Protein AF-A0A192D5G6-F1 (afdb_monomer)

Radius of gyration: 23.07 Å; Cα contacts (8 Å, |Δi|>4): 62; chains: 1; bounding box: 49×74×47 Å

Organism: NCBI:txid1112

Secondary structure (DSSP, 8-state):
--------------------PPPPPHHHHHHHHHHHHHHTTT-SSHHHHHHHHHHHHHHHHHHHHHHSS-HHHHHHHHHTT--HHHHHHHHHHHHHHHHHHHHHHHHHHHHHHHTT-

Sequence (117 aa):
MRRALCLAASAGLLAVHPAAASAATAGENLDCAMWAAYRINDAQDDAERNALMIAMALFVGLYEGQTGKNVDEAMVARARELDESQFDVLEEPCSARLDSFADRLEALGRRLGASGH

pLDDT: mean 88.8, std 16.15, range [47.75, 98.69]

Structure (mmCIF, N/CA/C/O backbone):
data_AF-A0A192D5G6-F1
#
_entry.id   AF-A0A192D5G6-F1
#
loop_
_atom_site.group_PDB
_atom_site.id
_atom_site.type_symbol
_atom_site.label_atom_id
_atom_sit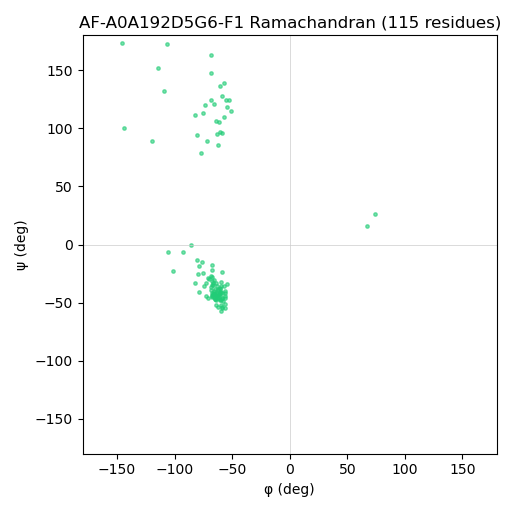e.label_alt_id
_atom_site.label_comp_id
_atom_site.label_asym_id
_atom_site.label_entity_id
_atom_site.label_seq_id
_atom_site.pdbx_PDB_ins_code
_atom_site.Cartn_x
_atom_site.Cartn_y
_atom_site.Cartn_z
_atom_site.occupancy
_atom_site.B_iso_or_equiv
_atom_site.auth_seq_id
_atom_site.auth_comp_id
_atom_site.auth_asym_id
_atom_site.auth_atom_id
_atom_site.pdbx_PDB_model_num
ATOM 1 N N . MET A 1 1 ? 28.024 62.211 29.136 1.00 48.97 1 MET A N 1
ATOM 2 C CA . MET A 1 1 ? 26.724 61.594 28.789 1.00 48.97 1 MET A CA 1
ATOM 3 C C . MET A 1 1 ? 26.801 61.003 27.387 1.00 48.97 1 MET A C 1
ATOM 5 O O . MET A 1 1 ? 26.776 61.760 26.430 1.00 48.97 1 MET A O 1
ATOM 9 N N . ARG A 1 2 ? 26.923 59.679 27.245 1.00 47.75 2 ARG A N 1
ATOM 10 C CA . ARG A 1 2 ? 26.704 58.971 25.972 1.00 47.75 2 ARG A CA 1
ATOM 11 C C . ARG A 1 2 ? 26.059 57.625 26.297 1.00 47.75 2 ARG A C 1
ATOM 13 O O . ARG A 1 2 ? 26.723 56.721 26.786 1.00 47.75 2 ARG A O 1
ATOM 20 N N . ARG A 1 3 ? 24.736 57.563 26.127 1.00 57.12 3 ARG A N 1
ATOM 21 C CA . ARG A 1 3 ? 23.925 56.347 26.246 1.00 57.12 3 ARG A CA 1
ATOM 22 C C . ARG A 1 3 ? 24.174 55.509 24.991 1.00 57.12 3 ARG A C 1
ATOM 24 O O . ARG A 1 3 ? 23.820 55.951 23.904 1.00 57.12 3 ARG A O 1
ATOM 31 N N . ALA A 1 4 ? 24.807 54.349 25.135 1.00 55.03 4 ALA A N 1
ATOM 32 C CA . ALA A 1 4 ? 24.870 53.349 24.076 1.00 55.03 4 ALA A CA 1
ATOM 33 C C . ALA A 1 4 ? 23.566 52.539 24.119 1.00 55.03 4 ALA A C 1
ATOM 35 O O . ALA A 1 4 ? 23.287 51.859 25.104 1.00 55.03 4 ALA A O 1
ATOM 36 N N . LEU A 1 5 ? 22.737 52.701 23.087 1.00 60.28 5 LEU A N 1
ATOM 37 C CA . LEU A 1 5 ? 21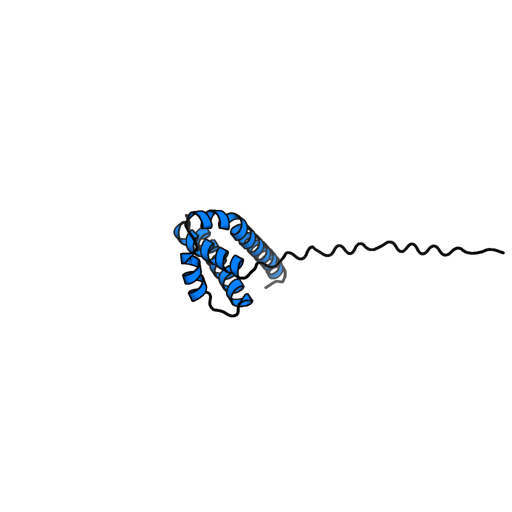.496 51.958 22.896 1.00 60.28 5 LEU A CA 1
ATOM 38 C C . LEU A 1 5 ? 21.825 50.523 22.466 1.00 60.28 5 LEU A C 1
ATOM 40 O O . LEU A 1 5 ? 22.436 50.309 21.420 1.00 60.28 5 LEU A O 1
ATOM 44 N N . CYS A 1 6 ? 21.383 49.554 23.263 1.00 53.94 6 CYS A N 1
ATOM 45 C CA . CYS A 1 6 ? 21.268 48.155 22.874 1.00 53.94 6 CYS A CA 1
ATOM 46 C C . CYS A 1 6 ? 20.203 48.010 21.777 1.00 53.94 6 CYS A C 1
ATOM 48 O O . CYS A 1 6 ? 19.035 48.310 22.012 1.00 53.94 6 CYS A O 1
ATOM 50 N N . LEU A 1 7 ? 20.585 47.498 20.608 1.00 54.38 7 LEU A N 1
ATOM 51 C CA . LEU A 1 7 ? 19.659 46.964 19.608 1.00 54.38 7 LEU A CA 1
ATOM 52 C C . LEU A 1 7 ? 20.015 45.493 19.382 1.00 54.38 7 LEU A C 1
ATOM 54 O O . LEU A 1 7 ? 20.844 45.151 18.544 1.00 54.38 7 LEU A O 1
ATOM 58 N N . ALA A 1 8 ? 19.405 44.625 20.188 1.00 56.34 8 ALA A N 1
ATOM 59 C CA . ALA A 1 8 ? 19.401 43.188 19.964 1.00 56.34 8 ALA A CA 1
ATOM 60 C C . ALA A 1 8 ? 18.322 42.870 18.919 1.00 56.34 8 ALA A C 1
ATOM 62 O O . ALA A 1 8 ? 17.143 42.724 19.244 1.00 56.34 8 ALA A O 1
ATOM 63 N N . ALA A 1 9 ? 18.723 42.801 17.650 1.00 55.28 9 ALA A N 1
ATOM 64 C CA . ALA A 1 9 ? 17.885 42.290 16.575 1.00 55.28 9 ALA A CA 1
ATOM 65 C C . ALA A 1 9 ? 17.751 40.767 16.735 1.00 55.28 9 ALA A C 1
ATOM 67 O O . ALA A 1 9 ? 18.551 39.993 16.217 1.00 55.28 9 ALA A O 1
ATOM 68 N N . SER A 1 10 ? 16.744 40.343 17.496 1.00 55.62 10 SER A N 1
ATOM 69 C CA . SER A 1 10 ? 16.333 38.941 17.581 1.00 55.62 10 SER A CA 1
ATOM 70 C C . SER A 1 10 ? 15.536 38.614 16.319 1.00 55.62 10 SER A C 1
ATOM 72 O O . SER A 1 10 ? 14.308 38.660 16.315 1.00 55.62 10 SER A O 1
ATOM 74 N N . ALA A 1 11 ? 16.242 38.381 15.212 1.00 59.44 11 ALA A N 1
ATOM 75 C CA . ALA A 1 11 ? 15.644 37.865 13.991 1.00 59.44 11 ALA A CA 1
ATOM 76 C C . ALA A 1 11 ? 15.108 36.459 14.289 1.00 59.44 11 ALA A C 1
ATOM 78 O O . ALA A 1 11 ? 15.874 35.518 14.492 1.00 59.44 11 ALA A O 1
ATOM 79 N N . GLY A 1 12 ? 13.783 36.354 14.391 1.00 53.06 12 GLY A N 1
ATOM 80 C CA . GLY A 1 12 ? 13.086 35.096 14.598 1.00 53.06 12 GLY A CA 1
ATOM 81 C C . GLY A 1 12 ? 13.433 34.118 13.484 1.00 53.06 12 GLY A C 1
ATOM 82 O O . GLY A 1 12 ? 13.010 34.287 12.342 1.00 53.06 12 GLY A O 1
ATOM 83 N N . LEU A 1 13 ? 14.201 33.088 13.834 1.00 55.84 13 LEU A N 1
ATOM 84 C CA . LEU A 1 13 ? 14.277 31.854 13.071 1.00 55.84 13 LEU A CA 1
ATOM 85 C C . LEU A 1 13 ? 12.867 31.261 13.045 1.00 55.84 13 LEU A C 1
ATOM 87 O O . LEU A 1 13 ? 12.433 30.609 13.994 1.00 55.84 13 LEU A O 1
ATOM 91 N N . LEU A 1 14 ? 12.137 31.525 11.964 1.00 55.47 14 LEU A N 1
ATOM 92 C CA . LEU A 1 14 ? 10.996 30.717 11.564 1.00 55.47 14 LEU A CA 1
ATOM 93 C C . LEU A 1 14 ? 11.535 29.302 11.360 1.00 55.47 14 LEU A C 1
ATOM 95 O O . LEU A 1 14 ? 12.124 28.987 10.328 1.00 55.47 14 LEU A O 1
ATOM 99 N N . ALA A 1 15 ? 11.408 28.475 12.393 1.00 57.19 15 ALA A N 1
ATOM 100 C CA . ALA A 1 15 ? 11.686 27.058 12.317 1.00 57.19 15 ALA A CA 1
ATOM 101 C C . ALA A 1 15 ? 10.684 26.455 11.329 1.00 57.19 15 ALA A C 1
ATOM 103 O O . ALA A 1 15 ? 9.545 26.156 11.692 1.00 57.19 15 ALA A O 1
ATOM 104 N N . VAL A 1 16 ? 11.112 26.330 10.072 1.00 59.16 16 VAL A N 1
ATOM 105 C CA . VAL A 1 16 ? 10.454 25.528 9.043 1.00 59.16 16 VAL A CA 1
ATOM 106 C C . VAL A 1 16 ? 10.505 24.088 9.539 1.00 59.16 16 VAL A C 1
ATOM 108 O O . VAL A 1 16 ? 11.447 23.349 9.268 1.00 59.16 16 VAL A O 1
ATOM 111 N N . HIS A 1 17 ? 9.528 23.712 10.359 1.00 55.75 17 HIS A N 1
ATOM 112 C CA . HIS A 1 17 ? 9.300 22.314 10.660 1.00 55.75 17 HIS A CA 1
ATOM 113 C C . HIS A 1 17 ? 8.787 21.702 9.359 1.00 55.75 17 HIS A C 1
ATOM 115 O O . HIS A 1 17 ? 7.816 22.231 8.806 1.00 55.75 17 HIS A O 1
ATOM 121 N N . PRO A 1 18 ? 9.423 20.642 8.829 1.00 61.12 18 PRO A N 1
ATOM 122 C CA . PRO A 1 18 ? 8.801 19.888 7.756 1.00 61.12 18 PRO A CA 1
ATOM 123 C C . PRO A 1 18 ? 7.411 19.503 8.257 1.00 61.12 18 PRO A C 1
ATOM 125 O O . PRO A 1 18 ? 7.286 18.967 9.361 1.00 61.12 18 PRO A O 1
ATOM 128 N N . ALA A 1 19 ? 6.373 19.869 7.502 1.00 55.69 19 ALA A N 1
ATOM 129 C CA . ALA A 1 19 ? 5.017 19.452 7.810 1.00 55.69 19 ALA A CA 1
ATOM 130 C C . ALA A 1 19 ? 5.065 17.936 7.996 1.00 55.69 19 ALA A C 1
ATOM 132 O O . ALA A 1 19 ? 5.457 17.213 7.079 1.00 55.69 19 ALA A O 1
ATOM 133 N N . ALA A 1 20 ? 4.785 17.472 9.214 1.00 57.06 20 ALA A N 1
ATOM 134 C CA . ALA A 1 20 ? 4.757 16.053 9.497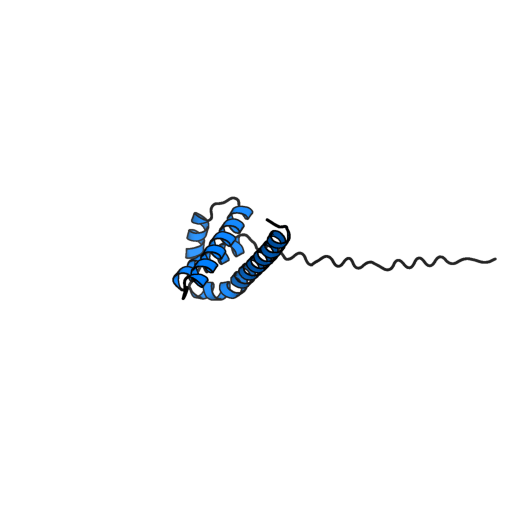 1.00 57.06 20 ALA A CA 1
ATOM 135 C C . ALA A 1 20 ? 3.661 15.469 8.608 1.00 57.06 20 ALA A C 1
ATOM 137 O O . ALA A 1 20 ? 2.479 15.721 8.842 1.00 57.06 20 ALA A O 1
ATOM 138 N N . ALA A 1 21 ? 4.052 14.769 7.542 1.00 65.44 21 ALA A N 1
ATOM 139 C CA . ALA A 1 21 ? 3.111 14.010 6.743 1.00 65.44 21 ALA A CA 1
ATOM 140 C C . ALA A 1 21 ? 2.386 13.076 7.714 1.00 65.44 21 ALA A C 1
ATOM 142 O O . ALA A 1 21 ? 3.036 12.288 8.408 1.00 65.44 21 ALA A O 1
ATOM 143 N N . SER A 1 22 ? 1.065 13.233 7.836 1.00 75.06 22 SER A N 1
ATOM 144 C CA . SER A 1 22 ? 0.273 12.352 8.687 1.00 75.06 22 SER A CA 1
ATOM 145 C C . SER A 1 22 ? 0.527 10.926 8.226 1.00 75.06 22 SER A C 1
ATOM 147 O O . SER A 1 22 ? 0.368 10.620 7.043 1.00 75.06 22 SER A O 1
ATOM 149 N N . ALA A 1 23 ? 0.962 10.063 9.142 1.00 85.88 23 ALA A N 1
ATOM 150 C CA . ALA A 1 23 ? 1.081 8.651 8.833 1.00 85.88 23 ALA A CA 1
ATOM 151 C C . ALA A 1 23 ? -0.307 8.122 8.448 1.00 85.88 23 ALA A C 1
ATOM 153 O O . ALA A 1 23 ? -1.295 8.457 9.105 1.00 85.88 23 ALA A O 1
ATOM 154 N N . ALA A 1 24 ? -0.369 7.310 7.391 1.00 94.88 24 ALA A N 1
ATOM 155 C CA . ALA A 1 24 ? -1.600 6.632 7.009 1.00 94.88 24 ALA A CA 1
ATOM 156 C C . ALA A 1 24 ? -2.107 5.777 8.178 1.00 94.88 24 ALA A C 1
ATOM 158 O O . ALA A 1 24 ? -1.326 5.125 8.882 1.00 94.88 24 ALA A O 1
ATOM 159 N N . THR A 1 25 ? -3.414 5.795 8.376 1.00 97.62 25 THR A N 1
ATOM 160 C CA . THR A 1 25 ? -4.133 5.001 9.363 1.00 97.62 25 THR A CA 1
ATOM 161 C C . THR A 1 25 ? -4.108 3.516 9.007 1.00 97.62 25 THR A C 1
ATOM 163 O O . THR A 1 25 ? -3.885 3.122 7.860 1.00 97.62 25 THR A O 1
ATOM 166 N N . ALA A 1 26 ? -4.412 2.669 9.991 1.00 97.75 26 ALA A N 1
ATOM 167 C CA . ALA A 1 26 ? -4.544 1.236 9.757 1.00 97.75 26 ALA A CA 1
ATOM 168 C C . ALA A 1 26 ? -5.651 0.928 8.736 1.00 97.75 26 ALA 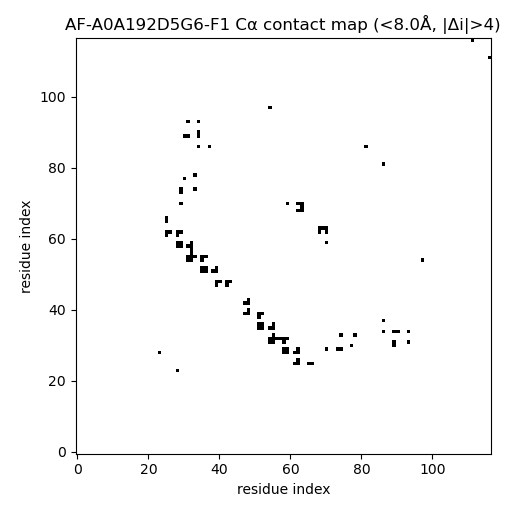A C 1
ATOM 170 O O . ALA A 1 26 ? -5.467 0.058 7.895 1.00 97.75 26 ALA A O 1
ATOM 171 N N . GLY A 1 27 ? -6.765 1.669 8.763 1.00 98.00 27 GLY A N 1
ATOM 172 C CA . GLY A 1 27 ? -7.841 1.521 7.777 1.00 98.00 27 GLY A CA 1
ATOM 173 C C . GLY A 1 27 ? -7.360 1.797 6.352 1.00 98.00 27 GLY A C 1
ATOM 174 O O . GLY A 1 27 ? -7.563 0.971 5.474 1.00 98.00 27 GLY A O 1
ATOM 175 N N . GLU A 1 28 ? -6.617 2.886 6.143 1.00 98.12 28 GLU A N 1
ATOM 176 C CA . GLU A 1 28 ? -6.043 3.218 4.828 1.00 98.12 28 GLU A CA 1
ATOM 177 C C . GLU A 1 28 ? -4.985 2.200 4.371 1.00 98.12 28 GLU A C 1
ATOM 179 O O . GLU A 1 28 ? -4.809 1.970 3.177 1.00 98.12 28 GLU A O 1
ATOM 184 N N . AS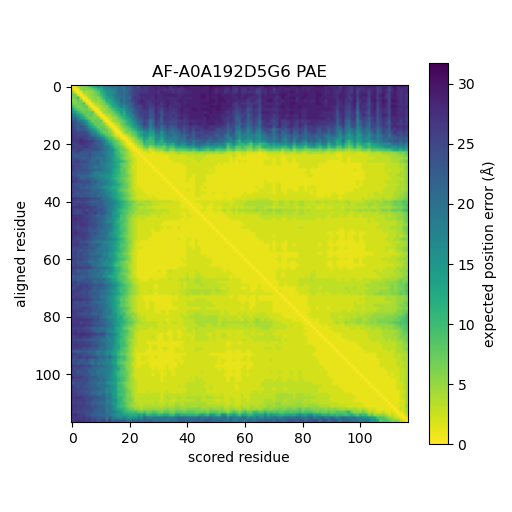N A 1 29 ? -4.249 1.576 5.297 1.00 98.50 29 ASN A N 1
ATOM 185 C CA . ASN A 1 29 ? -3.362 0.457 4.966 1.00 98.50 29 ASN A CA 1
ATOM 186 C C . ASN A 1 29 ? -4.154 -0.775 4.521 1.00 98.50 29 ASN A C 1
ATOM 188 O O . ASN A 1 29 ? -3.817 -1.380 3.508 1.00 98.50 29 ASN A O 1
ATOM 192 N N . LEU A 1 30 ? -5.219 -1.123 5.245 1.00 98.62 30 LEU A N 1
ATOM 193 C CA . LEU A 1 30 ? -6.081 -2.246 4.890 1.00 98.62 30 LEU A CA 1
ATOM 194 C C . LEU A 1 30 ? -6.743 -2.029 3.524 1.00 98.62 30 LEU A C 1
ATOM 196 O O . LEU A 1 30 ? -6.740 -2.938 2.700 1.00 98.62 30 LEU A O 1
ATOM 200 N N . ASP A 1 31 ? -7.232 -0.820 3.253 1.00 98.50 31 ASP A N 1
ATOM 201 C CA . ASP A 1 31 ? -7.844 -0.466 1.972 1.00 98.50 31 ASP A CA 1
ATOM 202 C C . ASP A 1 31 ? -6.853 -0.603 0.810 1.00 98.50 31 ASP A C 1
ATOM 204 O O . ASP A 1 31 ? -7.184 -1.202 -0.212 1.00 98.50 31 ASP A O 1
ATOM 208 N N . CYS A 1 32 ? -5.604 -0.157 0.976 1.00 98.50 32 CYS A N 1
ATOM 209 C CA . CYS A 1 32 ? -4.593 -0.334 -0.067 1.00 98.50 32 CYS A CA 1
ATOM 210 C C . CYS A 1 32 ? -4.128 -1.786 -0.241 1.00 98.50 32 CYS A C 1
ATOM 212 O O . CYS A 1 32 ? -3.779 -2.182 -1.355 1.00 98.50 32 CYS A O 1
ATOM 214 N N . ALA A 1 33 ? -4.158 -2.603 0.815 1.00 98.56 33 ALA A N 1
ATOM 215 C CA . ALA A 1 33 ? -3.942 -4.043 0.685 1.00 98.56 33 ALA A CA 1
ATOM 216 C C . ALA A 1 33 ? -5.078 -4.705 -0.117 1.00 98.56 33 ALA A C 1
ATOM 218 O O . ALA A 1 33 ? -4.807 -5.519 -0.999 1.00 98.56 33 ALA A O 1
ATOM 219 N N . MET A 1 34 ? -6.332 -4.316 0.144 1.00 98.50 34 MET A N 1
ATOM 220 C CA . MET A 1 34 ? -7.508 -4.788 -0.594 1.00 98.50 34 MET A CA 1
ATOM 221 C C . MET A 1 34 ? -7.464 -4.365 -2.067 1.00 98.50 34 MET A C 1
ATOM 223 O O . MET A 1 34 ? -7.696 -5.198 -2.940 1.00 98.50 34 MET A O 1
ATOM 227 N N . TRP A 1 35 ? -7.113 -3.108 -2.352 1.00 98.38 35 TRP A N 1
ATOM 228 C CA . TRP A 1 35 ? -6.929 -2.604 -3.717 1.00 98.38 35 TRP A CA 1
ATOM 229 C C . TRP A 1 35 ? -5.868 -3.392 -4.487 1.00 98.38 35 TRP A C 1
ATOM 231 O O . TRP A 1 35 ? -6.135 -3.863 -5.592 1.00 98.38 35 TRP A O 1
ATOM 241 N N . ALA A 1 36 ? -4.693 -3.605 -3.889 1.00 98.38 36 ALA A N 1
ATOM 242 C CA . ALA A 1 36 ? -3.632 -4.369 -4.532 1.00 98.38 36 ALA A CA 1
ATOM 243 C C . ALA A 1 36 ? -4.072 -5.818 -4.799 1.00 98.38 36 ALA A C 1
ATOM 245 O O . ALA A 1 36 ? -3.892 -6.321 -5.905 1.00 98.38 36 ALA A O 1
ATOM 246 N N . ALA A 1 37 ? -4.706 -6.469 -3.816 1.00 98.06 37 ALA A N 1
ATOM 247 C CA . ALA A 1 37 ? -5.232 -7.825 -3.962 1.00 98.06 37 ALA A CA 1
ATOM 248 C C . ALA A 1 37 ? -6.278 -7.940 -5.085 1.00 98.06 37 ALA A C 1
ATOM 250 O O . ALA A 1 37 ? -6.256 -8.909 -5.843 1.00 98.06 37 ALA A O 1
ATOM 251 N N . TYR A 1 38 ? -7.163 -6.947 -5.210 1.00 97.50 38 TYR A N 1
ATOM 252 C CA . TYR A 1 38 ? -8.161 -6.873 -6.275 1.00 97.50 38 TYR A CA 1
ATOM 253 C C . TYR A 1 38 ? -7.498 -6.737 -7.655 1.00 97.50 38 TYR A C 1
ATOM 255 O O . TYR A 1 38 ? -7.723 -7.571 -8.534 1.00 97.50 38 TYR A O 1
ATOM 263 N N . ARG A 1 39 ? -6.592 -5.762 -7.813 1.00 97.50 39 ARG A N 1
ATOM 264 C CA . ARG A 1 39 ? -5.927 -5.458 -9.091 1.00 97.50 39 ARG A CA 1
ATOM 265 C C . ARG A 1 39 ? -4.967 -6.546 -9.579 1.00 97.50 39 ARG A C 1
ATOM 267 O O . ARG A 1 39 ? -4.717 -6.622 -10.776 1.00 97.50 39 ARG A O 1
ATOM 274 N N . ILE A 1 40 ? -4.447 -7.424 -8.712 1.00 97.75 40 ILE A N 1
ATOM 275 C CA . ILE A 1 40 ? -3.576 -8.546 -9.136 1.00 97.75 40 ILE A CA 1
ATOM 276 C C . ILE A 1 40 ? -4.249 -9.417 -10.209 1.00 97.75 40 ILE A C 1
ATOM 278 O O . ILE A 1 40 ? -3.567 -9.963 -11.081 1.00 97.75 40 ILE A O 1
ATOM 282 N N . ASN A 1 41 ? -5.573 -9.575 -10.151 1.00 93.62 41 ASN A N 1
ATOM 283 C CA . ASN A 1 41 ? -6.306 -10.377 -11.131 1.00 93.62 41 ASN A CA 1
ATOM 284 C C . ASN A 1 41 ? -6.471 -9.662 -12.480 1.00 93.62 41 ASN A C 1
ATOM 286 O O . ASN A 1 41 ? -6.557 -10.344 -13.499 1.00 93.62 41 ASN A O 1
ATOM 290 N N . ASP A 1 42 ? -6.427 -8.329 -12.478 1.00 95.38 42 ASP A N 1
ATOM 291 C CA . ASP A 1 42 ? -6.582 -7.470 -13.657 1.00 95.38 42 ASP A CA 1
ATOM 292 C C . ASP A 1 42 ? -5.241 -7.106 -14.319 1.00 95.38 42 ASP A C 1
ATOM 294 O O . ASP A 1 42 ? -5.226 -6.482 -15.378 1.00 95.38 42 ASP A O 1
ATOM 298 N N . ALA A 1 43 ? -4.116 -7.486 -13.705 1.00 97.19 43 ALA A N 1
ATOM 299 C CA . ALA A 1 43 ? -2.780 -7.156 -14.189 1.00 97.19 43 ALA A CA 1
ATOM 300 C C . ALA A 1 43 ? -2.530 -7.686 -15.613 1.00 97.19 43 ALA A C 1
ATOM 302 O O . ALA A 1 43 ? -2.679 -8.887 -15.880 1.00 97.19 43 ALA A O 1
ATOM 303 N N . GLN A 1 44 ? -2.080 -6.793 -16.495 1.00 97.44 44 GLN A N 1
ATOM 304 C CA . GLN A 1 44 ? -1.913 -7.034 -17.930 1.00 97.44 44 GLN A CA 1
ATOM 305 C C . GLN A 1 44 ? -0.634 -7.809 -18.255 1.00 97.44 44 GLN A C 1
ATOM 307 O O . GLN A 1 44 ? -0.557 -8.495 -19.278 1.00 97.44 44 GLN A O 1
ATOM 312 N N . ASP A 1 45 ? 0.368 -7.709 -17.384 1.00 97.94 45 ASP A N 1
ATOM 313 C CA . ASP A 1 45 ? 1.633 -8.419 -17.503 1.00 97.94 45 ASP A CA 1
ATOM 314 C C . ASP A 1 45 ? 2.220 -8.815 -16.136 1.00 97.94 45 ASP A C 1
ATOM 316 O O . ASP A 1 45 ? 1.708 -8.477 -15.062 1.00 97.94 45 ASP A O 1
ATOM 320 N N . ASP A 1 46 ? 3.307 -9.589 -16.177 1.00 97.81 46 ASP A N 1
ATOM 321 C CA . ASP A 1 46 ? 3.983 -10.076 -14.974 1.00 97.81 46 ASP A CA 1
ATOM 322 C C . ASP A 1 46 ? 4.654 -8.950 -14.177 1.00 97.81 46 ASP A C 1
ATOM 324 O O . ASP A 1 46 ? 4.808 -9.071 -12.961 1.00 97.81 46 ASP A O 1
ATOM 328 N N . ALA A 1 47 ? 5.070 -7.859 -14.825 1.00 96.81 47 ALA A N 1
ATOM 329 C CA . ALA A 1 47 ? 5.715 -6.746 -14.138 1.00 96.81 47 ALA A CA 1
ATOM 330 C C . ALA A 1 47 ? 4.699 -5.989 -13.273 1.00 96.81 47 ALA A C 1
ATOM 332 O O . ALA A 1 47 ? 4.957 -5.759 -12.089 1.00 96.81 47 ALA A O 1
ATOM 333 N N . GLU A 1 48 ? 3.525 -5.692 -13.827 1.00 96.94 48 GLU A N 1
ATOM 334 C CA . GLU A 1 48 ? 2.398 -5.104 -13.107 1.00 96.94 48 GLU A CA 1
ATOM 335 C C . GLU A 1 48 ? 1.934 -6.018 -11.966 1.00 96.94 48 GLU A C 1
ATOM 337 O O . GLU A 1 48 ? 1.832 -5.585 -10.814 1.00 96.94 48 GLU A O 1
ATOM 342 N N . ARG A 1 49 ? 1.759 -7.317 -12.242 1.00 98.06 49 ARG A N 1
ATOM 343 C CA . ARG A 1 49 ? 1.392 -8.313 -11.223 1.00 98.06 49 ARG A CA 1
ATOM 344 C C . ARG A 1 49 ? 2.389 -8.337 -10.064 1.00 98.06 49 ARG A C 1
ATOM 346 O O . ARG A 1 49 ? 1.986 -8.366 -8.901 1.00 98.06 49 ARG A O 1
ATOM 353 N N . ASN A 1 50 ? 3.688 -8.312 -10.360 1.00 97.69 50 ASN A N 1
ATOM 354 C CA . ASN A 1 50 ? 4.741 -8.299 -9.345 1.00 97.69 50 ASN A CA 1
ATOM 355 C C . ASN A 1 50 ? 4.728 -7.009 -8.514 1.00 97.69 50 ASN A C 1
ATOM 357 O O . ASN A 1 50 ? 4.863 -7.079 -7.291 1.00 97.69 50 ASN A O 1
ATOM 361 N N . ALA A 1 51 ? 4.525 -5.850 -9.145 1.00 96.50 51 ALA A N 1
ATOM 362 C CA . ALA A 1 51 ? 4.401 -4.576 -8.440 1.00 96.50 51 ALA A CA 1
ATOM 363 C C . ALA A 1 51 ? 3.208 -4.582 -7.471 1.00 96.50 51 ALA A C 1
ATOM 365 O O . ALA A 1 51 ? 3.350 -4.186 -6.313 1.00 96.50 51 ALA A O 1
ATOM 366 N N . LEU A 1 52 ? 2.063 -5.117 -7.898 1.00 98.31 52 LEU A N 1
ATOM 367 C CA . LEU A 1 52 ? 0.871 -5.236 -7.058 1.00 98.31 52 LEU A CA 1
ATOM 368 C C . LEU A 1 52 ? 1.049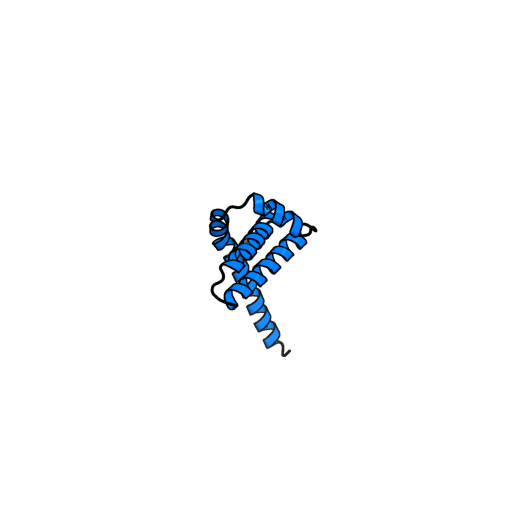 -6.249 -5.916 1.00 98.31 52 LEU A C 1
ATOM 370 O O . LEU A 1 52 ? 0.612 -5.987 -4.798 1.00 98.31 52 LEU A O 1
ATOM 374 N N . MET A 1 53 ? 1.753 -7.366 -6.131 1.00 98.44 53 MET A N 1
ATOM 375 C CA . MET A 1 53 ? 2.104 -8.288 -5.038 1.00 98.44 53 MET A CA 1
ATOM 376 C C . MET A 1 53 ? 3.009 -7.624 -3.989 1.00 98.44 53 MET A C 1
ATOM 378 O O . MET A 1 53 ? 2.814 -7.830 -2.789 1.00 98.44 53 MET A O 1
ATOM 382 N N . ILE A 1 54 ? 3.968 -6.797 -4.420 1.00 98.12 54 ILE A N 1
ATOM 383 C CA . ILE A 1 54 ? 4.808 -6.000 -3.512 1.00 98.12 54 ILE A CA 1
ATOM 384 C C . ILE A 1 54 ? 3.953 -4.983 -2.751 1.00 98.12 54 ILE A C 1
ATOM 386 O O . ILE A 1 54 ? 4.113 -4.841 -1.538 1.00 98.12 54 ILE A O 1
ATOM 390 N N . ALA A 1 55 ? 3.030 -4.307 -3.438 1.00 98.31 55 ALA A N 1
ATOM 391 C CA . ALA A 1 55 ? 2.107 -3.357 -2.826 1.00 98.31 55 ALA A CA 1
ATOM 392 C C . ALA A 1 55 ? 1.243 -4.026 -1.752 1.00 98.31 55 ALA A C 1
ATOM 394 O O . ALA A 1 55 ? 1.175 -3.542 -0.623 1.00 98.31 55 ALA A O 1
ATOM 395 N N . MET A 1 56 ? 0.655 -5.182 -2.069 1.00 98.69 56 MET A N 1
ATOM 396 C CA . MET A 1 56 ? -0.124 -5.977 -1.124 1.00 98.69 56 MET A CA 1
ATOM 397 C C . MET A 1 56 ? 0.714 -6.324 0.113 1.00 98.69 56 MET A C 1
ATOM 399 O O . MET A 1 56 ? 0.301 -6.025 1.230 1.00 98.69 56 MET A O 1
ATOM 403 N N . ALA A 1 57 ? 1.919 -6.874 -0.068 1.00 98.50 57 ALA A N 1
ATOM 404 C CA . ALA A 1 57 ? 2.802 -7.229 1.044 1.00 98.50 57 ALA A CA 1
ATOM 405 C C . ALA A 1 57 ? 3.203 -6.013 1.903 1.00 98.50 57 ALA A C 1
ATOM 407 O O . ALA A 1 57 ? 3.211 -6.097 3.132 1.00 98.50 57 ALA A O 1
ATOM 408 N N . LEU A 1 58 ? 3.499 -4.871 1.271 1.00 98.38 58 LEU A N 1
ATOM 409 C CA . LEU A 1 58 ? 3.809 -3.615 1.957 1.00 98.38 58 LEU A CA 1
ATOM 410 C C . LEU A 1 58 ? 2.651 -3.170 2.853 1.00 98.38 58 LEU A C 1
ATOM 412 O O . LEU A 1 58 ? 2.854 -2.884 4.035 1.00 98.38 58 LEU A O 1
ATOM 416 N N . PHE A 1 59 ? 1.446 -3.074 2.293 1.00 98.62 59 PHE A N 1
ATOM 417 C CA . PHE A 1 59 ? 0.298 -2.531 3.009 1.00 98.62 59 PHE A CA 1
ATOM 418 C C . PHE A 1 59 ? -0.225 -3.482 4.087 1.00 98.62 59 PHE A C 1
ATOM 420 O O . PHE A 1 59 ? -0.600 -3.013 5.163 1.00 98.62 59 PHE A O 1
ATOM 427 N N . VAL A 1 60 ? -0.136 -4.798 3.861 1.00 98.69 60 VAL A N 1
ATOM 428 C CA . VAL A 1 60 ? -0.331 -5.814 4.905 1.00 98.69 60 VAL A CA 1
ATOM 429 C C . VAL A 1 60 ? 0.638 -5.572 6.061 1.00 98.69 60 VAL A C 1
ATOM 431 O O . VAL A 1 60 ? 0.198 -5.358 7.186 1.00 98.69 60 VAL A O 1
ATOM 434 N N . GLY A 1 61 ? 1.945 -5.493 5.795 1.00 98.12 61 GLY A N 1
ATOM 435 C CA . GLY A 1 61 ? 2.940 -5.285 6.851 1.00 98.12 61 GLY A CA 1
ATOM 436 C C . GLY A 1 61 ? 2.731 -3.986 7.640 1.00 98.12 61 GLY A C 1
ATOM 437 O O . GLY A 1 61 ? 2.926 -3.958 8.856 1.00 98.12 61 GLY A O 1
ATOM 438 N N . LEU A 1 62 ? 2.288 -2.910 6.979 1.00 97.94 62 LEU A N 1
ATOM 439 C CA . LEU A 1 62 ? 1.943 -1.650 7.646 1.00 97.94 62 LEU A CA 1
ATOM 440 C C . LEU A 1 62 ? 0.697 -1.780 8.532 1.00 97.94 62 LEU A C 1
ATOM 442 O O . LEU A 1 62 ? 0.702 -1.273 9.654 1.00 97.94 62 LEU A O 1
ATOM 446 N N . TYR A 1 63 ? -0.350 -2.459 8.057 1.00 98.56 63 TYR A N 1
ATOM 447 C CA . TYR A 1 63 ? -1.550 -2.731 8.849 1.00 98.56 63 TYR A CA 1
ATOM 448 C C . TYR A 1 63 ? -1.215 -3.546 10.103 1.00 98.56 63 TYR A C 1
ATOM 450 O O . TYR A 1 63 ? -1.551 -3.146 11.223 1.00 98.56 63 TYR A O 1
ATOM 458 N N . GLU A 1 64 ? -0.521 -4.669 9.925 1.00 98.44 64 GLU A N 1
ATOM 459 C CA . GLU A 1 64 ? -0.184 -5.578 11.020 1.00 98.44 64 GLU A CA 1
ATOM 460 C C . GLU A 1 64 ? 0.776 -4.904 12.009 1.00 98.44 64 GLU A C 1
ATOM 462 O O . GLU A 1 64 ? 0.579 -4.984 13.221 1.00 98.44 64 GLU A O 1
ATOM 467 N N . GLY A 1 65 ? 1.751 -4.136 11.512 1.00 97.94 65 GLY A N 1
ATOM 468 C CA . GLY A 1 65 ? 2.680 -3.372 12.345 1.00 97.94 65 GLY A CA 1
ATOM 469 C C . GLY A 1 65 ? 2.012 -2.274 13.181 1.00 97.94 65 GLY A C 1
ATOM 470 O O . GLY A 1 65 ? 2.452 -2.005 14.298 1.00 97.94 65 GLY A O 1
ATOM 471 N N . GLN A 1 66 ? 0.945 -1.643 12.678 1.00 98.00 66 GLN A N 1
ATOM 472 C CA . GLN A 1 66 ? 0.207 -0.606 13.411 1.00 98.00 66 GLN A CA 1
ATOM 473 C C . GLN A 1 66 ? -0.808 -1.171 14.407 1.00 98.00 66 GLN A C 1
ATOM 475 O O . GLN A 1 66 ? -1.067 -0.551 15.439 1.00 98.00 66 GLN A O 1
ATOM 480 N N . THR A 1 67 ? -1.419 -2.311 14.090 1.00 98.00 67 THR A N 1
ATOM 481 C CA . THR A 1 67 ? -2.529 -2.868 14.879 1.00 98.00 67 THR A CA 1
ATOM 482 C C . THR A 1 67 ? -2.116 -4.005 15.807 1.00 98.00 67 THR A C 1
ATOM 484 O O . THR A 1 67 ? -2.827 -4.277 16.775 1.00 98.00 67 THR A O 1
ATOM 487 N N . GLY A 1 68 ? -1.002 -4.682 15.517 1.00 97.75 68 GLY A N 1
ATOM 488 C CA . GLY A 1 68 ? -0.602 -5.927 16.171 1.00 97.75 68 GLY A CA 1
ATOM 489 C C . GLY A 1 68 ? -1.521 -7.114 15.860 1.00 97.75 68 GLY A C 1
ATOM 490 O O . GLY A 1 68 ? -1.509 -8.092 16.605 1.00 97.75 68 GLY A O 1
ATOM 491 N N . LYS A 1 69 ? -2.353 -7.021 14.816 1.00 96.88 69 LYS A N 1
ATOM 492 C CA . LYS A 1 69 ? -3.316 -8.053 14.405 1.00 96.88 69 LYS A CA 1
ATOM 493 C C . LYS A 1 69 ? -2.932 -8.624 13.049 1.00 96.88 69 LYS A C 1
ATOM 495 O O . LYS A 1 69 ? -2.378 -7.895 12.236 1.00 96.88 69 LYS A O 1
ATOM 500 N N . ASN A 1 70 ? -3.293 -9.882 12.804 1.00 96.75 70 ASN A N 1
ATOM 501 C CA . ASN A 1 70 ? -3.187 -10.484 11.477 1.00 96.75 70 ASN A CA 1
ATOM 502 C C . ASN A 1 70 ? -4.188 -9.835 10.513 1.00 96.75 70 ASN A C 1
ATOM 504 O O . ASN A 1 70 ? -5.282 -9.420 10.909 1.00 96.75 70 ASN A O 1
ATOM 508 N N . VAL A 1 71 ? -3.804 -9.746 9.243 1.00 97.94 71 VAL A N 1
ATOM 509 C CA . VAL A 1 71 ? -4.594 -9.070 8.207 1.00 97.94 71 VAL A CA 1
ATOM 510 C C . VAL A 1 71 ? -5.770 -9.901 7.676 1.00 97.94 71 VAL A C 1
ATOM 512 O O . VAL A 1 71 ? -6.698 -9.351 7.091 1.00 97.94 71 VAL A O 1
ATOM 515 N N . ASP A 1 72 ? -5.758 -11.215 7.885 1.00 96.94 72 ASP A N 1
ATOM 516 C CA . ASP A 1 72 ? -6.696 -12.186 7.312 1.00 96.94 72 ASP A CA 1
ATOM 517 C C . ASP A 1 72 ? -8.163 -11.916 7.683 1.00 96.94 72 ASP A C 1
ATOM 519 O O . ASP A 1 72 ? -9.001 -11.698 6.803 1.00 96.94 72 ASP A O 1
ATOM 523 N N . GLU A 1 73 ? -8.484 -11.870 8.977 1.00 96.44 73 GLU A N 1
ATOM 524 C CA . GLU A 1 73 ? -9.845 -11.589 9.450 1.00 96.44 73 GLU A CA 1
ATOM 525 C C . GLU A 1 73 ? -10.300 -10.179 9.047 1.00 96.44 73 GLU A C 1
ATOM 527 O O . GLU A 1 73 ? -11.467 -9.962 8.703 1.00 96.44 73 GLU A O 1
ATOM 532 N N . ALA A 1 74 ? -9.368 -9.223 9.047 1.00 97.88 74 ALA A N 1
ATOM 533 C CA . ALA A 1 74 ? -9.634 -7.837 8.696 1.00 97.88 74 ALA A CA 1
ATOM 534 C C . ALA A 1 74 ? -9.984 -7.679 7.211 1.00 97.88 74 ALA A C 1
ATOM 536 O O . ALA A 1 74 ? -10.962 -7.005 6.889 1.00 97.88 74 ALA A O 1
ATOM 537 N N . MET A 1 75 ? -9.245 -8.334 6.311 1.00 98.06 75 MET A N 1
ATOM 538 C CA . MET A 1 75 ? -9.535 -8.326 4.875 1.00 98.06 75 MET A CA 1
ATOM 539 C C . MET A 1 75 ? -10.878 -8.985 4.574 1.00 98.06 75 MET A C 1
ATOM 541 O O . MET A 1 75 ? -11.654 -8.442 3.794 1.00 98.06 75 MET A O 1
ATOM 545 N N . VAL A 1 76 ? -11.207 -10.108 5.223 1.00 97.31 76 VAL A N 1
ATOM 546 C CA . VAL A 1 76 ? -12.511 -10.770 5.035 1.00 97.31 76 VAL A CA 1
ATOM 547 C C . VAL A 1 76 ? -13.666 -9.879 5.492 1.00 97.31 76 VAL A C 1
ATOM 54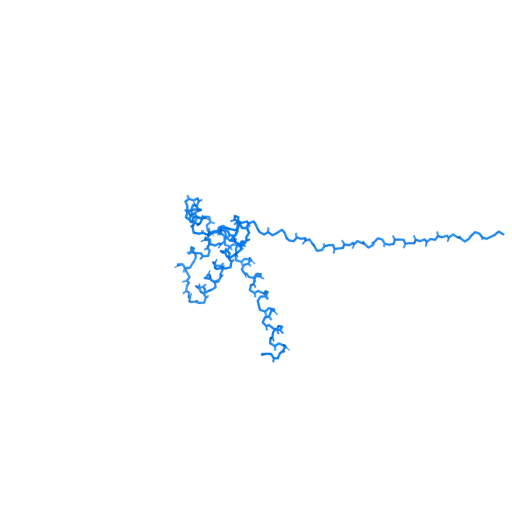9 O O . VAL A 1 76 ? -14.698 -9.820 4.821 1.00 97.31 76 VAL A O 1
ATOM 552 N N . ALA A 1 77 ? -13.517 -9.189 6.626 1.00 96.94 77 ALA A N 1
ATOM 553 C CA . ALA A 1 77 ? -14.519 -8.236 7.091 1.00 96.94 77 ALA A CA 1
ATOM 554 C C . ALA A 1 77 ? -14.652 -7.062 6.112 1.00 96.94 77 ALA A C 1
ATOM 556 O O . ALA A 1 77 ? -15.761 -6.748 5.682 1.00 96.94 77 ALA A O 1
ATOM 557 N N . ARG A 1 78 ? -13.522 -6.479 5.699 1.00 97.00 78 ARG A N 1
ATOM 558 C CA . ARG A 1 78 ? -13.486 -5.316 4.811 1.00 97.00 78 ARG A CA 1
ATOM 559 C C . ARG A 1 78 ? -14.003 -5.618 3.406 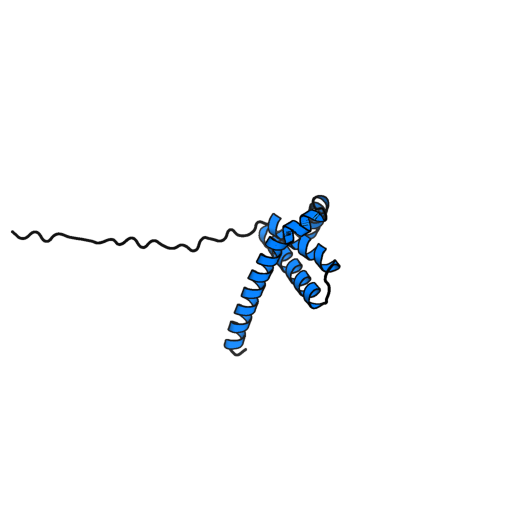1.00 97.00 78 ARG A C 1
ATOM 561 O O . ARG A 1 78 ? -14.695 -4.789 2.832 1.00 97.00 78 ARG A O 1
ATOM 568 N N . ALA A 1 79 ? -13.769 -6.822 2.885 1.00 96.44 79 ALA A N 1
ATOM 569 C CA . ALA A 1 79 ? -14.287 -7.273 1.592 1.00 96.44 79 ALA A CA 1
ATOM 570 C C . ALA A 1 79 ? -15.822 -7.240 1.502 1.00 96.44 79 ALA A C 1
ATOM 572 O O . ALA A 1 79 ? -16.369 -7.162 0.410 1.00 96.44 79 ALA A O 1
ATOM 573 N N . ARG A 1 80 ? -16.531 -7.302 2.636 1.00 96.50 80 ARG A N 1
ATOM 574 C CA . ARG A 1 80 ? -18.002 -7.208 2.673 1.00 96.50 80 ARG A CA 1
ATOM 575 C C . ARG A 1 80 ? -18.512 -5.770 2.582 1.00 96.50 80 ARG A C 1
ATOM 577 O O . ARG A 1 80 ? -19.708 -5.569 2.404 1.00 96.50 80 ARG A O 1
ATOM 584 N N . GLU A 1 81 ? -17.625 -4.798 2.762 1.00 95.88 81 GLU A N 1
ATOM 585 C CA . GLU A 1 81 ? -17.922 -3.363 2.779 1.00 95.88 81 GLU A CA 1
ATOM 586 C C . GLU A 1 81 ? -17.463 -2.654 1.499 1.00 95.88 81 GLU A C 1
ATOM 588 O O . GLU A 1 81 ? -17.720 -1.458 1.352 1.00 95.88 81 GLU A O 1
ATOM 593 N N . LEU A 1 82 ? -16.753 -3.370 0.620 1.00 94.62 82 LEU A N 1
ATOM 594 C CA . LEU A 1 82 ? -16.193 -2.852 -0.620 1.00 94.62 82 LEU A CA 1
ATOM 595 C C . LEU A 1 82 ? -16.939 -3.422 -1.832 1.00 94.62 82 LEU A C 1
ATOM 597 O O . LEU A 1 82 ? -17.137 -4.632 -1.935 1.00 94.62 82 LEU A O 1
ATOM 601 N N . ASP A 1 83 ? -17.309 -2.548 -2.759 1.00 95.62 83 ASP A N 1
ATOM 602 C CA . ASP A 1 83 ? -17.737 -2.874 -4.114 1.00 95.62 83 ASP A CA 1
ATOM 603 C C . ASP A 1 83 ? -16.658 -2.511 -5.151 1.00 95.62 83 ASP A C 1
ATOM 605 O O . ASP A 1 83 ? -15.633 -1.904 -4.831 1.00 95.62 83 ASP A O 1
ATOM 609 N N . GLU A 1 84 ? -16.884 -2.904 -6.408 1.00 93.12 84 GLU A N 1
ATOM 610 C CA . GLU A 1 84 ? -15.943 -2.669 -7.512 1.00 93.12 84 GLU A CA 1
ATOM 611 C C . GLU A 1 84 ? -15.596 -1.183 -7.688 1.00 93.12 84 GLU A C 1
ATOM 613 O O . GLU A 1 84 ? -14.432 -0.837 -7.880 1.00 93.12 84 GLU A O 1
ATOM 618 N N . SER A 1 85 ? -16.578 -0.288 -7.545 1.00 95.94 85 SER A N 1
ATOM 619 C CA . SER A 1 85 ? -16.378 1.152 -7.743 1.00 95.94 85 SER A CA 1
ATOM 620 C C . SER A 1 85 ? -15.493 1.781 -6.668 1.00 95.94 85 SER A C 1
ATOM 622 O O . SER A 1 85 ? -14.802 2.770 -6.917 1.00 95.94 85 SER A O 1
ATOM 624 N N . GLN A 1 86 ? -15.469 1.194 -5.470 1.00 96.44 86 GLN A N 1
ATOM 625 C CA . GLN A 1 86 ? -14.604 1.661 -4.394 1.00 96.44 86 GLN A CA 1
ATOM 626 C C . GLN A 1 86 ? -13.131 1.363 -4.682 1.00 96.44 86 GLN A C 1
ATOM 628 O O . GLN A 1 86 ? -12.279 2.147 -4.271 1.00 96.44 86 GLN A O 1
ATOM 633 N N . PHE A 1 87 ? -12.807 0.300 -5.424 1.00 95.81 87 PHE A N 1
ATOM 634 C CA . PHE A 1 87 ? -11.419 0.017 -5.801 1.00 95.81 87 PHE A CA 1
ATOM 635 C C . PHE A 1 87 ? -10.845 1.051 -6.770 1.00 95.81 87 PHE A C 1
ATOM 637 O O . PHE A 1 87 ? -9.675 1.406 -6.635 1.00 95.81 87 PHE A O 1
ATOM 644 N N . ASP A 1 88 ? -11.661 1.596 -7.673 1.00 95.81 88 ASP A N 1
ATOM 645 C CA . ASP A 1 88 ? -11.236 2.681 -8.565 1.00 95.81 88 ASP A CA 1
ATOM 646 C C . ASP A 1 88 ? -10.910 3.961 -7.776 1.00 95.81 88 ASP A C 1
ATOM 648 O O . ASP A 1 88 ? -9.931 4.648 -8.060 1.00 95.81 88 ASP A O 1
ATOM 652 N N . VAL A 1 89 ? -11.680 4.260 -6.724 1.00 96.88 89 VAL A N 1
ATOM 653 C CA . VAL A 1 89 ? -11.424 5.415 -5.840 1.00 96.88 89 VAL A CA 1
ATOM 654 C C . VAL A 1 89 ? -10.137 5.238 -5.026 1.00 96.88 89 VAL A C 1
ATOM 656 O O . VAL A 1 89 ? -9.462 6.218 -4.708 1.00 96.88 89 VAL A O 1
ATOM 659 N N . LEU A 1 90 ? -9.780 3.997 -4.689 1.00 97.38 90 LEU A N 1
ATOM 660 C CA . LEU A 1 90 ? -8.560 3.682 -3.942 1.00 97.38 90 LEU A CA 1
ATOM 661 C C . LEU A 1 90 ? -7.289 3.750 -4.801 1.00 97.38 90 LEU A C 1
ATOM 663 O O . LEU A 1 90 ? -6.192 3.818 -4.248 1.00 97.38 90 LEU A O 1
ATOM 667 N N . GLU A 1 91 ? -7.405 3.765 -6.129 1.00 96.62 91 GLU A N 1
ATOM 668 C CA . GLU A 1 91 ? -6.257 3.652 -7.026 1.00 96.62 91 GLU A CA 1
ATOM 669 C C . GLU A 1 91 ? -5.256 4.796 -6.883 1.00 96.62 91 GLU A C 1
ATOM 671 O O . GLU A 1 91 ? -4.077 4.546 -6.631 1.00 96.62 91 GLU A O 1
ATOM 676 N N . GLU A 1 92 ? -5.703 6.047 -6.992 1.00 97.38 92 GLU A N 1
ATOM 677 C CA . GLU A 1 92 ? -4.822 7.212 -6.874 1.00 97.38 92 GLU A CA 1
ATOM 678 C C . GLU A 1 92 ? -4.095 7.257 -5.511 1.00 97.38 92 GLU A C 1
ATOM 680 O O . GLU A 1 92 ? -2.860 7.290 -5.498 1.00 97.3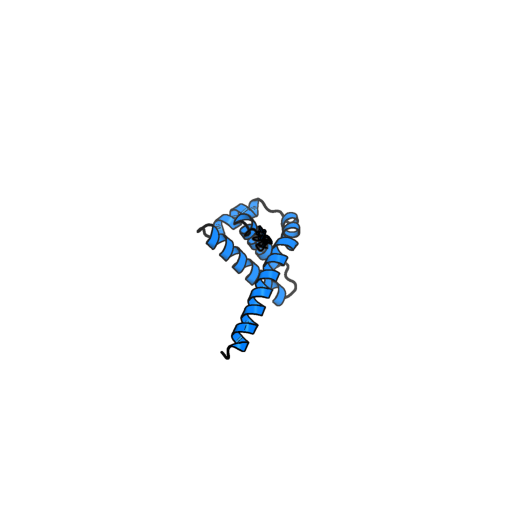8 92 GLU A O 1
ATOM 685 N N . PRO A 1 93 ? -4.782 7.206 -4.347 1.00 97.19 93 PRO A N 1
ATOM 686 C CA . PRO A 1 93 ? -4.088 7.299 -3.066 1.00 97.19 93 PRO A CA 1
ATOM 687 C C . PRO A 1 93 ? -3.185 6.091 -2.782 1.00 97.19 93 PRO A C 1
ATOM 689 O O . PRO A 1 93 ? -2.144 6.250 -2.139 1.00 97.19 93 PRO A O 1
ATOM 692 N N . CYS A 1 94 ? -3.540 4.886 -3.235 1.00 98.06 94 CYS A N 1
ATOM 693 C CA . CYS A 1 94 ? -2.726 3.698 -2.986 1.00 98.06 94 CYS A CA 1
ATOM 694 C C . CYS A 1 94 ? -1.514 3.605 -3.919 1.00 98.06 94 CYS A C 1
ATOM 696 O O . CYS A 1 94 ? -0.415 3.307 -3.440 1.00 98.06 94 CYS A O 1
ATOM 698 N N . SER A 1 95 ? -1.672 3.929 -5.206 1.00 97.31 95 SER A N 1
ATOM 699 C CA . SER A 1 95 ? -0.559 3.975 -6.165 1.00 97.31 95 SER A CA 1
ATOM 700 C C . SER A 1 95 ? 0.460 5.052 -5.790 1.00 97.31 95 SER A C 1
ATOM 702 O O . SER A 1 95 ? 1.642 4.740 -5.671 1.00 97.31 95 SER A O 1
ATOM 704 N N . ALA A 1 96 ? 0.024 6.261 -5.417 1.00 97.12 96 ALA A N 1
ATOM 705 C CA . ALA A 1 96 ? 0.928 7.322 -4.965 1.00 97.12 96 ALA A CA 1
ATOM 706 C C . ALA A 1 96 ? 1.787 6.903 -3.752 1.00 97.12 96 ALA A C 1
ATOM 708 O O . ALA A 1 96 ? 2.958 7.274 -3.619 1.00 97.12 96 ALA A O 1
ATOM 709 N N . ARG A 1 97 ? 1.218 6.102 -2.842 1.00 97.00 97 ARG A N 1
ATOM 710 C CA . ARG A 1 97 ? 1.941 5.573 -1.677 1.00 97.00 97 ARG A CA 1
ATOM 711 C C . ARG A 1 97 ? 2.916 4.459 -2.052 1.00 97.00 97 ARG A C 1
ATOM 713 O O . ARG A 1 97 ? 3.988 4.383 -1.445 1.00 97.00 97 ARG A O 1
ATOM 720 N N . LEU A 1 98 ? 2.560 3.618 -3.022 1.00 96.75 98 LEU A N 1
ATOM 721 C CA . LEU A 1 98 ? 3.457 2.609 -3.580 1.00 96.75 98 LEU A CA 1
ATOM 722 C C . LEU A 1 98 ? 4.639 3.268 -4.298 1.00 96.75 98 LEU A C 1
ATOM 724 O O . LEU A 1 98 ? 5.779 2.912 -4.008 1.00 96.75 98 LEU A O 1
ATOM 728 N N . ASP A 1 99 ? 4.388 4.272 -5.136 1.00 96.62 99 ASP A N 1
ATOM 729 C CA . ASP A 1 99 ? 5.420 5.026 -5.855 1.00 96.62 99 ASP A CA 1
ATOM 730 C C . ASP A 1 99 ? 6.390 5.692 -4.876 1.00 96.62 99 ASP A C 1
ATOM 732 O O . ASP A 1 99 ? 7.603 5.513 -4.959 1.00 96.62 99 ASP A O 1
ATOM 736 N N . SER A 1 100 ? 5.863 6.346 -3.835 1.00 95.75 100 SER A N 1
ATOM 737 C CA . SER A 1 100 ? 6.692 6.924 -2.771 1.00 95.75 100 SER A CA 1
ATOM 738 C C . SER A 1 100 ? 7.546 5.877 -2.035 1.00 95.75 100 SER A C 1
ATOM 740 O O . SER A 1 100 ? 8.648 6.164 -1.549 1.00 95.75 100 SER A O 1
ATOM 742 N N . PHE A 1 101 ? 7.061 4.641 -1.903 1.00 95.88 101 PHE A N 1
ATOM 743 C CA . PHE A 1 101 ? 7.861 3.542 -1.369 1.00 95.88 101 PHE A CA 1
ATOM 744 C C . PHE A 1 101 ? 8.928 3.070 -2.366 1.00 95.88 101 PHE A C 1
ATOM 746 O O . PHE A 1 101 ? 10.083 2.908 -1.960 1.00 95.88 101 PHE A O 1
ATOM 753 N N . ALA A 1 102 ? 8.580 2.921 -3.643 1.00 95.88 102 ALA A N 1
ATOM 754 C CA . ALA A 1 102 ? 9.501 2.545 -4.711 1.00 95.88 102 ALA A CA 1
ATOM 755 C C . ALA A 1 102 ? 10.655 3.553 -4.848 1.00 95.88 102 ALA A C 1
ATOM 757 O O . ALA A 1 102 ? 11.816 3.145 -4.824 1.00 95.88 102 ALA A O 1
ATOM 758 N N . ASP A 1 103 ? 10.366 4.856 -4.836 1.00 96.75 103 ASP A N 1
ATOM 759 C CA . ASP A 1 103 ? 11.366 5.933 -4.861 1.00 96.75 103 ASP A CA 1
ATOM 760 C C . ASP A 1 103 ? 12.375 5.809 -3.712 1.00 96.75 103 ASP A C 1
ATOM 762 O O . ASP A 1 103 ? 13.588 5.994 -3.878 1.00 96.75 103 ASP A O 1
ATOM 766 N N . ARG A 1 104 ? 11.892 5.469 -2.509 1.00 96.19 104 ARG A N 1
ATOM 767 C CA . ARG A 1 104 ? 12.755 5.268 -1.336 1.00 96.19 104 ARG A CA 1
ATOM 768 C C . ARG A 1 104 ? 13.632 4.031 -1.478 1.00 96.19 104 ARG A C 1
ATOM 770 O O . ARG A 1 104 ? 14.795 4.087 -1.065 1.00 96.19 104 ARG A O 1
ATOM 777 N N . LEU A 1 105 ? 13.106 2.941 -2.037 1.00 96.50 105 LEU A N 1
ATOM 778 C CA . LEU A 1 105 ? 13.879 1.728 -2.311 1.00 96.50 105 LEU A CA 1
ATOM 779 C C . LEU A 1 105 ? 14.934 1.965 -3.389 1.00 96.50 105 LEU A C 1
ATOM 781 O O . LEU A 1 105 ? 16.082 1.566 -3.209 1.00 96.50 105 LEU A O 1
ATOM 785 N N . GLU A 1 106 ? 14.591 2.669 -4.462 1.00 96.81 106 GLU A N 1
ATOM 786 C CA . GLU A 1 106 ? 15.531 3.013 -5.525 1.00 96.81 106 GLU A CA 1
ATOM 787 C C . GLU A 1 106 ? 16.656 3.911 -4.984 1.00 96.81 106 GLU A C 1
ATOM 789 O O . GLU A 1 106 ? 17.847 3.640 -5.172 1.00 96.81 106 GLU A O 1
ATOM 794 N N . ALA A 1 107 ? 16.298 4.940 -4.207 1.00 96.12 107 ALA A N 1
ATOM 795 C CA . ALA A 1 107 ? 17.266 5.794 -3.531 1.00 96.12 107 ALA A CA 1
ATOM 796 C C . ALA A 1 107 ? 18.157 5.013 -2.554 1.00 96.12 107 ALA A C 1
ATOM 798 O O . ALA A 1 107 ? 19.351 5.303 -2.447 1.00 96.12 107 ALA A O 1
ATOM 799 N N . LEU A 1 108 ? 17.601 4.032 -1.837 1.00 95.56 108 LEU A N 1
ATOM 800 C CA . LEU A 1 108 ? 18.367 3.136 -0.975 1.00 95.56 108 LEU A CA 1
ATOM 801 C C . LEU A 1 108 ? 19.335 2.271 -1.790 1.00 95.56 108 LEU A C 1
ATOM 803 O O . LEU A 1 108 ? 20.512 2.216 -1.440 1.00 95.56 108 LEU A O 1
ATOM 807 N N . GLY A 1 109 ? 18.876 1.670 -2.888 1.00 95.88 109 GLY A N 1
ATOM 808 C CA . GLY A 1 109 ? 19.697 0.859 -3.785 1.00 95.88 109 GLY A CA 1
ATOM 809 C C . GLY A 1 109 ? 20.903 1.631 -4.319 1.00 95.88 109 GLY A C 1
ATOM 810 O O . GLY A 1 109 ? 22.031 1.149 -4.219 1.00 95.88 109 GLY A O 1
ATOM 811 N N . ARG A 1 110 ? 20.706 2.879 -4.769 1.00 97.06 110 ARG A N 1
ATOM 812 C CA . ARG A 1 110 ? 21.810 3.759 -5.200 1.00 97.06 110 ARG A CA 1
ATOM 813 C C . ARG A 1 110 ? 22.840 4.002 -4.092 1.00 97.06 110 ARG A C 1
ATOM 815 O O . ARG A 1 110 ? 24.039 3.976 -4.358 1.00 97.06 110 ARG A O 1
ATOM 822 N N . ARG A 1 111 ? 22.397 4.218 -2.846 1.00 95.75 111 ARG A N 1
ATOM 823 C CA . ARG A 1 111 ? 23.306 4.414 -1.698 1.00 95.75 111 ARG A CA 1
ATOM 824 C C . ARG A 1 111 ? 24.082 3.147 -1.349 1.00 95.75 111 ARG A C 1
ATOM 826 O O . ARG A 1 111 ? 25.272 3.234 -1.054 1.00 95.75 111 ARG A O 1
ATOM 833 N N . LEU A 1 112 ? 23.421 1.991 -1.379 1.00 95.19 112 LEU A N 1
ATOM 834 C CA . LEU A 1 112 ? 24.062 0.705 -1.104 1.00 95.19 112 LEU A CA 1
ATOM 835 C C . LEU A 1 112 ? 25.099 0.368 -2.182 1.00 95.19 112 LEU A C 1
ATOM 837 O O . LEU A 1 112 ? 26.234 0.057 -1.839 1.00 95.19 112 LEU A O 1
ATOM 841 N N . GLY A 1 113 ? 24.765 0.551 -3.463 1.00 94.81 113 GLY A N 1
ATOM 842 C CA . GLY A 1 113 ? 25.708 0.338 -4.566 1.00 94.81 113 GLY A CA 1
ATOM 843 C C . GLY A 1 113 ? 26.918 1.281 -4.524 1.00 94.81 113 GLY A C 1
ATOM 844 O O . GLY A 1 113 ? 28.045 0.858 -4.761 1.00 94.81 113 GLY A O 1
ATOM 845 N N . ALA A 1 114 ? 26.725 2.547 -4.137 1.00 92.12 114 ALA A N 1
ATOM 846 C CA . ALA A 1 114 ? 27.832 3.491 -3.942 1.00 92.12 114 ALA A CA 1
ATOM 847 C C . ALA A 1 114 ? 28.747 3.126 -2.755 1.00 92.12 114 ALA A C 1
ATOM 849 O O . ALA A 1 114 ? 29.870 3.622 -2.674 1.00 92.12 114 ALA A O 1
ATOM 850 N N . SER A 1 115 ? 28.276 2.270 -1.841 1.00 86.31 115 SER A N 1
ATOM 851 C CA . SER A 1 115 ? 29.021 1.831 -0.654 1.00 86.31 115 SER A CA 1
ATOM 852 C C . SER A 1 115 ? 29.949 0.634 -0.926 1.00 86.31 115 SER A C 1
ATOM 854 O O . SER A 1 115 ? 30.663 0.214 -0.020 1.00 86.31 115 SER A O 1
ATOM 856 N N . GLY A 1 116 ? 29.991 0.114 -2.162 1.00 71.75 116 GLY A N 1
ATOM 857 C CA . GLY A 1 116 ? 30.959 -0.905 -2.592 1.00 71.75 116 GLY A CA 1
ATOM 858 C C . GLY A 1 116 ? 30.704 -2.319 -2.061 1.00 71.75 116 GLY A C 1
ATOM 859 O O . GLY A 1 116 ? 31.653 -3.092 -1.925 1.00 71.75 116 GLY A O 1
ATOM 860 N N . HIS A 1 117 ? 29.449 -2.642 -1.748 1.00 56.97 117 HIS A N 1
ATOM 861 C CA . HIS A 1 117 ? 28.985 -4.020 -1.572 1.00 56.97 117 HIS A CA 1
ATOM 862 C C . HIS A 1 117 ? 28.485 -4.599 -2.893 1.00 56.97 117 HIS A C 1
ATOM 864 O O . HIS A 1 117 ? 27.892 -3.827 -3.681 1.00 56.97 117 HIS A O 1
#

Nearest PDB structures (foldseek):
  6elu-assembly4_J  TM=3.449E-01  e=6.961E+00  Trypanosoma brucei rhodesiense

Mean predicted aligned error: 8.65 Å

Solvent-accessible surface area (backbone atoms only — not comparable to full-atom values): 6961 Å² total; per-residue (Å²): 141,82,87,83,80,87,80,83,82,78,76,76,77,78,77,79,66,78,77,76,74,77,77,79,49,53,64,59,21,48,51,34,20,51,38,23,60,58,47,43,78,70,42,92,45,70,67,55,28,50,52,26,53,50,40,21,53,51,22,42,52,51,24,26,72,73,67,77,45,76,57,66,70,53,50,61,57,49,56,76,77,55,58,78,72,53,42,64,68,44,42,63,68,38,49,56,53,46,50,58,49,48,54,52,51,52,55,46,50,56,54,48,55,76,67,75,108

Foldseek 3Di:
DDDDDDDDPPPDPPPPDPPPPPPDDLVLLLLLLLLLVVCLVVDPDPVSNVLSVVLNVVSQCVNCVRPVDHSVVVNVVVVVVDDPVVSVVSCVVSVVVSVVVVVVVVVVVVVVVVVPD